Protein AF-A0A9E1Y5C6-F1 (afdb_monomer_lite)

Foldseek 3Di:
DVLVVLLVVLCVLCVQLVVVLQVQLVVPPPDPVVSVVSSVVSSVVSVVVSVVVVLVVVCVVVVDPVVSVVVSVSNVVSNVSNVVVVVVVVVVVVVVVVVVCCVPVVVVVVVVVVVVVVVVVVVVVVVVVVVVVVVD

Sequence (136 aa):
ILGFPIYLYGIINNIIPYKLPRLIAKQFARSKSEIAPTKLITGIGVFVIYYILEILVFYLMANNLLLTTAYILSLIPSGNFVLSYIFRIRKYRQHLRFLTVFYQKRYLMYQIIEERQALIQFINKAKDEYIKIENI

Radius of gyration: 25.74 Å; chains: 1; bounding box: 60×37×63 Å

pLDDT: mean 90.93, std 7.14, range [52.53, 97.06]

Secondary structure (DSSP, 8-state):
-TTHHHHHHHHHHHHHHHHHHHHHHHHH--STTTHHHHHHHHHHHHHHHHHHHHHHHHHHHH--HHHHHHHHHHHHHHHHHHHHHHHHHHHHHHHHHHHHHHHH-HHHHHHHHHHHHHHHHHHHHHHHHHHHHHT-

Structure (mmCIF, N/CA/C/O backbone):
data_AF-A0A9E1Y5C6-F1
#
_entry.id   AF-A0A9E1Y5C6-F1
#
loop_
_atom_site.group_PDB
_atom_site.id
_atom_site.type_symbol
_atom_site.label_atom_id
_atom_site.label_alt_id
_atom_site.label_comp_id
_atom_site.label_asym_id
_atom_site.label_entity_id
_atom_site.label_seq_id
_atom_site.pdbx_PDB_ins_code
_atom_site.Cartn_x
_atom_site.Cartn_y
_atom_site.Cartn_z
_atom_site.occupancy
_atom_site.B_iso_or_equiv
_atom_site.auth_seq_id
_atom_site.auth_comp_id
_atom_site.auth_asym_id
_atom_site.auth_atom_id
_atom_site.pdbx_PDB_model_num
ATOM 1 N N . ILE A 1 1 ? -14.113 -10.103 -6.633 1.00 62.16 1 ILE A N 1
ATOM 2 C CA . ILE A 1 1 ? -15.196 -9.485 -5.827 1.00 62.16 1 ILE A CA 1
ATOM 3 C C . ILE A 1 1 ? -15.047 -9.856 -4.348 1.00 62.16 1 ILE A C 1
ATOM 5 O O . ILE A 1 1 ? -14.995 -8.947 -3.536 1.00 62.16 1 ILE A O 1
ATOM 9 N N . LEU A 1 2 ? -14.827 -11.132 -3.997 1.00 73.44 2 LEU A N 1
ATOM 10 C CA . LEU A 1 2 ? -14.686 -11.583 -2.596 1.00 73.44 2 LEU A CA 1
ATOM 11 C C . LEU A 1 2 ? -13.583 -10.889 -1.768 1.00 73.44 2 LEU A C 1
ATOM 13 O O . LEU A 1 2 ? -13.759 -10.674 -0.579 1.00 73.44 2 LEU A O 1
ATOM 17 N N . GLY A 1 3 ? -12.466 -10.484 -2.381 1.00 85.12 3 GLY A N 1
ATOM 18 C CA . GLY A 1 3 ? -11.401 -9.767 -1.665 1.00 85.12 3 GLY A CA 1
ATOM 19 C C . GLY A 1 3 ? -11.669 -8.277 -1.415 1.00 85.12 3 GLY A C 1
ATOM 20 O O . GLY A 1 3 ? -10.904 -7.634 -0.706 1.00 85.12 3 GLY A O 1
ATOM 21 N N . PHE A 1 4 ? -12.716 -7.695 -2.006 1.00 89.94 4 PHE A N 1
ATOM 22 C CA . PHE A 1 4 ? -12.945 -6.249 -1.949 1.00 89.94 4 PHE A CA 1
ATOM 23 C C . PHE A 1 4 ? -13.343 -5.731 -0.552 1.00 89.94 4 PHE A C 1
ATOM 25 O O . PHE A 1 4 ? -12.781 -4.718 -0.141 1.00 89.94 4 PHE A O 1
ATOM 32 N N . PRO A 1 5 ? -14.213 -6.409 0.224 1.00 92.19 5 PRO A N 1
ATOM 33 C CA . PRO A 1 5 ? -14.527 -5.975 1.588 1.00 92.19 5 PRO A CA 1
ATOM 34 C C . PRO A 1 5 ? -13.302 -5.981 2.511 1.00 92.19 5 PRO A C 1
ATOM 36 O O . PRO A 1 5 ? -13.059 -5.011 3.222 1.00 92.19 5 PRO A O 1
ATOM 39 N N . ILE A 1 6 ? -12.471 -7.028 2.430 1.00 91.19 6 ILE A N 1
ATOM 40 C CA . ILE A 1 6 ? -11.217 -7.137 3.198 1.00 91.19 6 ILE A CA 1
ATOM 41 C C . ILE A 1 6 ? -10.247 -6.020 2.793 1.00 91.19 6 ILE A C 1
ATOM 43 O O . ILE A 1 6 ? -9.586 -5.419 3.636 1.00 91.19 6 ILE A O 1
ATOM 47 N N . TYR A 1 7 ? -10.192 -5.702 1.498 1.00 92.62 7 TYR A N 1
ATOM 48 C CA . TYR A 1 7 ? -9.413 -4.581 0.986 1.00 92.62 7 TYR A CA 1
ATOM 49 C C . TYR A 1 7 ? -9.897 -3.229 1.529 1.00 92.62 7 TYR A C 1
ATOM 51 O O . TYR A 1 7 ? -9.064 -2.416 1.924 1.00 92.62 7 TYR A O 1
ATOM 59 N N . LEU A 1 8 ? -11.211 -2.982 1.566 1.00 93.94 8 LEU A N 1
ATOM 60 C CA . LEU A 1 8 ? -11.772 -1.748 2.121 1.00 93.94 8 LEU A CA 1
ATOM 61 C C . LEU A 1 8 ? -11.467 -1.618 3.610 1.00 93.94 8 LEU A C 1
ATOM 63 O O . LEU A 1 8 ? -10.964 -0.578 4.027 1.00 93.94 8 LEU A O 1
ATOM 67 N N . TYR A 1 9 ? -11.700 -2.684 4.380 1.00 94.62 9 TYR A N 1
ATOM 68 C CA . TYR A 1 9 ? -11.344 -2.736 5.795 1.00 94.62 9 TYR A CA 1
ATOM 69 C C . TYR A 1 9 ? -9.860 -2.418 6.000 1.00 94.62 9 TYR A C 1
ATOM 71 O O . TYR A 1 9 ? -9.517 -1.499 6.741 1.00 94.62 9 TYR A O 1
ATOM 79 N N . GLY A 1 10 ? -8.968 -3.104 5.282 1.00 94.62 10 GLY A N 1
ATOM 80 C CA . GLY A 1 10 ? -7.536 -2.845 5.379 1.00 94.62 10 GLY A CA 1
ATOM 81 C C . GLY A 1 10 ? -7.174 -1.411 4.989 1.00 94.62 10 GLY A C 1
ATOM 82 O O . GLY A 1 10 ? -6.346 -0.798 5.652 1.00 94.62 10 GLY A O 1
ATOM 83 N N . ILE A 1 11 ? -7.803 -0.834 3.958 1.00 94.44 11 ILE A N 1
ATOM 84 C CA . ILE A 1 11 ? -7.551 0.560 3.574 1.00 94.44 11 ILE A CA 1
ATOM 85 C C . ILE A 1 11 ? -7.950 1.519 4.681 1.00 94.44 11 ILE A C 1
ATOM 87 O O . ILE A 1 11 ? -7.159 2.402 4.995 1.00 94.44 11 ILE A O 1
ATOM 91 N N . ILE A 1 12 ? -9.137 1.360 5.260 1.00 94.69 12 ILE A N 1
ATOM 92 C CA . ILE A 1 12 ? -9.635 2.264 6.300 1.00 94.69 12 ILE A CA 1
ATOM 93 C C . ILE A 1 12 ? -8.639 2.319 7.462 1.00 94.69 12 ILE A C 1
ATOM 95 O O . ILE A 1 12 ? -8.240 3.411 7.855 1.00 94.69 12 ILE A O 1
ATOM 99 N N . ASN A 1 13 ? -8.146 1.158 7.900 1.00 94.69 13 ASN A N 1
ATOM 100 C CA . ASN A 1 13 ? -7.221 1.068 9.030 1.00 94.69 13 ASN A CA 1
ATOM 101 C C . ASN A 1 13 ? -5.754 1.389 8.668 1.00 94.69 13 ASN A C 1
ATOM 103 O O . ASN A 1 13 ? -4.930 1.603 9.540 1.00 94.69 13 ASN A O 1
ATOM 107 N N . ASN A 1 14 ? -5.359 1.413 7.389 1.00 95.25 14 ASN A N 1
ATOM 108 C CA . ASN A 1 14 ? -3.934 1.536 7.022 1.00 95.25 14 ASN A CA 1
ATOM 109 C C . ASN A 1 14 ? -3.609 2.716 6.093 1.00 95.25 14 ASN A C 1
ATOM 111 O O . ASN A 1 14 ? -2.444 2.957 5.762 1.00 95.25 14 ASN A O 1
ATOM 115 N N . ILE A 1 15 ? -4.601 3.480 5.632 1.00 93.69 15 ILE A N 1
ATOM 116 C CA . ILE A 1 15 ? -4.377 4.536 4.634 1.00 93.69 15 ILE A CA 1
ATOM 117 C C . ILE A 1 15 ? -3.478 5.660 5.152 1.00 93.69 15 ILE A C 1
ATOM 119 O O . ILE A 1 15 ? -2.646 6.174 4.396 1.00 93.69 15 ILE A O 1
ATOM 123 N N . ILE A 1 16 ? -3.633 6.029 6.422 1.00 93.12 16 ILE A N 1
ATOM 124 C CA . ILE A 1 16 ? -2.856 7.084 7.072 1.00 93.12 16 ILE A CA 1
ATOM 125 C C . ILE A 1 16 ? -1.387 6.662 7.186 1.00 93.12 16 ILE A C 1
ATOM 127 O O . ILE A 1 16 ? -0.545 7.346 6.586 1.00 93.12 16 ILE A O 1
ATOM 131 N N . PRO A 1 17 ? -1.048 5.523 7.825 1.00 93.81 17 PRO A N 1
ATOM 132 C CA . PRO A 1 17 ? 0.344 5.117 7.964 1.00 93.81 17 PRO A CA 1
ATOM 133 C C . PRO A 1 17 ? 1.011 4.748 6.630 1.00 93.81 17 PRO A C 1
ATOM 135 O O . PRO A 1 17 ? 2.225 4.876 6.503 1.00 93.81 17 PRO A O 1
ATOM 138 N N . TYR A 1 18 ? 0.258 4.418 5.572 1.00 92.25 18 TYR A N 1
ATOM 139 C CA . TYR A 1 18 ? 0.831 4.281 4.226 1.00 92.25 18 TYR A CA 1
ATOM 140 C C . TYR A 1 18 ? 1.153 5.608 3.529 1.00 92.25 18 TYR A C 1
ATOM 142 O O . TYR A 1 18 ? 2.112 5.682 2.752 1.00 92.25 18 TYR A O 1
ATOM 150 N N . LYS A 1 19 ? 0.349 6.657 3.732 1.00 92.62 19 LYS A N 1
ATOM 151 C CA . LYS A 1 19 ? 0.527 7.933 3.017 1.00 92.62 19 LYS A CA 1
ATOM 152 C C . LYS A 1 19 ? 1.510 8.863 3.715 1.00 92.62 19 LYS A C 1
ATOM 154 O O . LYS A 1 19 ? 2.304 9.510 3.029 1.00 92.62 19 LYS A O 1
ATOM 159 N N . LEU A 1 20 ? 1.476 8.925 5.043 1.00 93.12 20 LEU A N 1
ATOM 160 C CA . LEU A 1 20 ? 2.218 9.922 5.814 1.00 93.12 20 LEU A CA 1
ATOM 161 C C . LEU A 1 20 ? 3.748 9.815 5.647 1.00 93.12 20 LEU A C 1
ATOM 163 O O . LEU A 1 20 ? 4.359 10.826 5.301 1.00 93.12 20 LEU A O 1
ATOM 167 N N . PRO A 1 21 ? 4.383 8.624 5.724 1.00 92.31 21 PRO A N 1
ATOM 168 C CA . PRO A 1 21 ? 5.835 8.487 5.546 1.00 92.31 21 PRO A CA 1
ATOM 169 C C . PRO A 1 21 ? 6.314 8.960 4.173 1.00 92.31 21 PRO A C 1
ATOM 171 O O . PRO A 1 21 ? 7.411 9.491 4.015 1.00 92.31 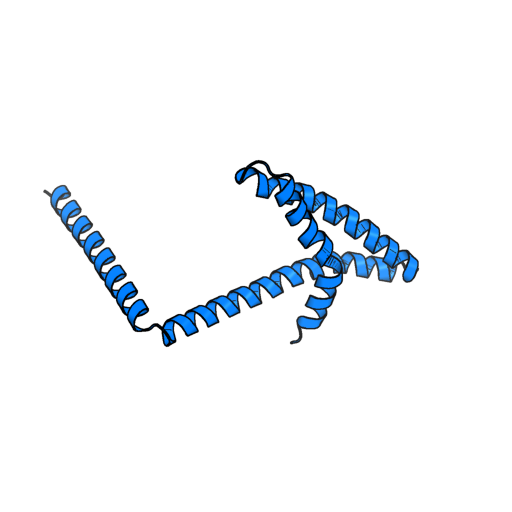21 PRO A O 1
ATOM 174 N N . ARG A 1 22 ? 5.469 8.809 3.143 1.00 91.06 22 ARG A N 1
ATOM 175 C CA . ARG A 1 22 ? 5.773 9.285 1.791 1.00 91.06 22 ARG A CA 1
ATOM 176 C C . ARG A 1 22 ? 5.765 10.810 1.704 1.00 91.06 22 ARG A C 1
ATOM 178 O O . ARG A 1 22 ? 6.556 11.352 0.934 1.00 91.06 22 ARG A O 1
ATOM 185 N N . LEU A 1 23 ? 4.862 11.474 2.422 1.00 92.50 23 LEU A N 1
ATOM 186 C CA . LEU A 1 23 ? 4.803 12.935 2.484 1.00 92.50 23 LEU A CA 1
ATOM 187 C C . LEU A 1 23 ? 6.007 13.480 3.251 1.00 92.50 23 LEU A C 1
ATOM 189 O O . LEU A 1 23 ? 6.707 14.342 2.727 1.00 92.50 23 LEU A O 1
ATOM 193 N N . ILE A 1 24 ? 6.312 12.884 4.406 1.00 90.25 24 ILE A N 1
ATOM 194 C CA . ILE A 1 24 ? 7.472 13.251 5.224 1.00 90.25 24 ILE A CA 1
ATOM 195 C C . ILE A 1 24 ? 8.759 13.059 4.411 1.00 90.25 24 ILE A C 1
ATOM 197 O O . ILE A 1 24 ? 9.522 13.996 4.215 1.00 90.25 24 ILE A O 1
ATOM 201 N N . ALA A 1 25 ? 8.981 11.891 3.809 1.00 90.69 25 ALA A N 1
ATOM 202 C CA . ALA A 1 25 ? 10.199 11.666 3.033 1.00 90.69 25 ALA A CA 1
ATOM 203 C C . ALA A 1 25 ? 10.356 12.609 1.830 1.00 90.69 25 ALA A C 1
ATOM 205 O O . ALA A 1 25 ? 11.477 12.917 1.451 1.00 90.69 25 ALA A O 1
ATOM 206 N N . LYS A 1 26 ? 9.261 13.089 1.227 1.00 89.00 26 LYS A N 1
ATOM 207 C CA . LYS A 1 26 ? 9.337 14.099 0.159 1.00 89.00 26 LYS A CA 1
ATOM 208 C C . LYS A 1 26 ? 9.788 15.472 0.658 1.00 89.00 26 LYS A C 1
ATOM 210 O O . LYS A 1 26 ? 10.352 16.217 -0.130 1.00 89.00 26 LYS A O 1
ATOM 215 N N . GLN A 1 27 ? 9.482 15.811 1.906 1.00 89.56 27 GLN A N 1
ATOM 216 C CA . GLN A 1 27 ? 9.818 17.102 2.503 1.00 89.56 27 GLN A CA 1
ATOM 217 C C . GLN A 1 27 ? 11.207 17.093 3.149 1.00 89.56 27 GLN A C 1
ATOM 219 O O . GLN A 1 27 ? 11.899 18.102 3.108 1.00 89.56 27 GLN A O 1
ATOM 224 N N . PHE A 1 28 ? 11.611 15.962 3.734 1.00 87.00 28 PHE A N 1
ATOM 225 C CA . PHE A 1 28 ? 12.807 15.881 4.575 1.00 87.00 28 PHE A CA 1
ATOM 226 C C . PHE A 1 28 ? 14.017 15.211 3.913 1.00 87.00 28 PHE A C 1
ATOM 228 O O . PHE A 1 28 ? 15.139 15.476 4.340 1.00 87.00 28 PHE A O 1
ATOM 235 N N . ALA A 1 29 ? 13.835 14.358 2.897 1.00 88.56 29 ALA A N 1
ATOM 236 C CA . ALA A 1 29 ? 14.977 13.746 2.215 1.00 88.56 29 ALA A CA 1
ATOM 237 C C . ALA A 1 29 ? 15.701 14.794 1.361 1.00 88.56 29 ALA A C 1
ATOM 239 O O . ALA A 1 29 ? 15.095 15.404 0.477 1.00 88.56 29 ALA A O 1
ATOM 240 N N . ARG A 1 30 ? 17.001 14.988 1.606 1.00 87.81 30 ARG A N 1
ATOM 241 C CA . ARG A 1 30 ? 17.811 15.996 0.905 1.00 87.81 30 ARG A CA 1
ATOM 242 C C . ARG A 1 30 ? 18.365 15.468 -0.412 1.00 87.81 30 ARG A C 1
ATOM 244 O O . ARG A 1 30 ? 18.608 16.237 -1.337 1.00 87.81 30 ARG A O 1
ATOM 251 N N . SER A 1 31 ? 18.526 14.151 -0.517 1.00 90.69 31 SER A N 1
ATOM 252 C CA . SER A 1 31 ? 19.049 13.468 -1.699 1.00 90.69 31 SER A CA 1
ATOM 253 C C . SER A 1 31 ? 18.167 12.289 -2.123 1.00 90.69 31 SER A C 1
ATOM 255 O O . SER A 1 31 ? 17.372 11.757 -1.346 1.00 90.69 31 SER A O 1
ATOM 257 N N . LYS A 1 32 ? 18.298 11.842 -3.383 1.00 88.50 32 LYS A N 1
ATOM 258 C CA . LYS A 1 32 ? 17.535 10.684 -3.894 1.00 88.50 32 LYS A CA 1
ATOM 259 C C . LYS A 1 32 ? 17.852 9.392 -3.131 1.00 88.50 32 LYS A C 1
ATOM 261 O O . LYS A 1 32 ? 16.955 8.567 -2.962 1.00 88.50 32 LYS A O 1
ATOM 266 N N . SER A 1 33 ? 19.093 9.231 -2.674 1.00 92.00 33 SER A N 1
ATOM 267 C CA . SER A 1 33 ? 19.550 8.088 -1.877 1.00 92.00 33 SER A CA 1
ATOM 268 C C . SER A 1 33 ? 18.943 8.072 -0.471 1.00 92.00 33 SER A C 1
ATOM 270 O O . SER A 1 33 ? 18.681 6.995 0.056 1.00 92.00 33 SER A O 1
ATOM 272 N N . GLU A 1 34 ? 18.630 9.234 0.109 1.00 92.25 34 GLU A N 1
ATOM 273 C CA . GLU A 1 34 ? 18.003 9.338 1.435 1.00 92.25 34 GLU A CA 1
ATOM 274 C C . GLU A 1 34 ? 16.508 8.987 1.445 1.00 92.25 34 GLU A C 1
ATOM 276 O O . GLU A 1 34 ? 15.966 8.607 2.479 1.00 92.25 34 GLU A O 1
ATOM 281 N N . ILE A 1 35 ? 15.815 9.042 0.303 1.00 91.62 35 ILE A N 1
ATOM 282 C CA . ILE A 1 35 ? 14.353 8.850 0.252 1.00 91.62 35 ILE A CA 1
ATOM 283 C C . ILE A 1 35 ? 13.923 7.502 0.851 1.00 91.62 35 ILE A C 1
ATOM 285 O O . ILE A 1 35 ? 12.902 7.431 1.537 1.00 91.62 35 ILE A O 1
ATOM 289 N N . ALA A 1 36 ? 14.646 6.422 0.552 1.00 92.69 36 ALA A N 1
ATOM 290 C CA . ALA A 1 36 ? 14.321 5.087 1.052 1.00 92.69 36 ALA A CA 1
ATOM 291 C C . ALA A 1 36 ? 14.513 4.959 2.578 1.00 92.69 36 ALA A C 1
ATOM 293 O O . ALA A 1 36 ? 13.534 4.613 3.246 1.00 92.69 36 ALA A O 1
ATOM 294 N N . PRO A 1 37 ? 15.690 5.278 3.156 1.00 94.50 37 PRO A N 1
ATOM 295 C CA . PRO A 1 37 ? 15.877 5.221 4.604 1.00 94.50 37 PRO A CA 1
ATOM 296 C C . PRO A 1 37 ? 14.963 6.197 5.356 1.00 94.50 37 PRO A C 1
ATOM 298 O O . PRO A 1 37 ? 14.369 5.807 6.361 1.00 94.50 37 PRO A O 1
ATOM 301 N N . THR A 1 38 ? 14.732 7.415 4.847 1.00 93.12 38 THR A N 1
ATOM 302 C CA . THR A 1 38 ? 13.787 8.354 5.474 1.00 93.12 38 THR A CA 1
ATOM 303 C C . THR A 1 38 ? 12.372 7.779 5.515 1.00 93.12 38 THR A C 1
ATOM 305 O O . THR A 1 38 ? 11.714 7.859 6.551 1.00 93.12 38 THR A O 1
ATOM 308 N N . LYS A 1 39 ? 11.889 7.144 4.435 1.00 93.31 39 LYS A N 1
ATOM 309 C CA . LYS A 1 39 ? 10.577 6.464 4.440 1.00 93.31 39 LYS A CA 1
ATOM 310 C C . LYS A 1 39 ? 10.508 5.316 5.435 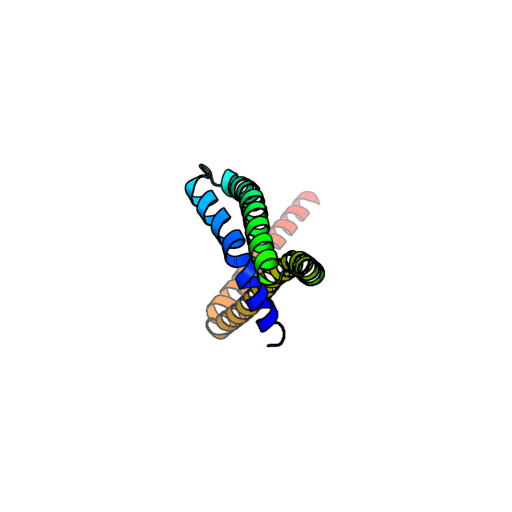1.00 93.31 39 LYS A C 1
ATOM 312 O O . LYS A 1 39 ? 9.445 5.103 6.002 1.00 93.31 39 LYS A O 1
ATOM 317 N N . LEU A 1 40 ? 11.593 4.567 5.611 1.00 94.75 40 LEU A N 1
ATOM 318 C CA . LEU A 1 40 ? 11.625 3.432 6.529 1.00 94.75 40 LEU A CA 1
ATOM 319 C C . LEU A 1 40 ? 11.500 3.912 7.977 1.00 94.75 40 LEU A C 1
ATOM 321 O O . LEU A 1 40 ? 10.593 3.477 8.679 1.00 94.75 40 LEU A O 1
ATOM 325 N N . ILE A 1 41 ? 12.346 4.858 8.391 1.00 95.19 41 ILE A N 1
ATOM 326 C CA . ILE A 1 41 ? 12.357 5.387 9.764 1.00 95.19 41 ILE A CA 1
ATOM 327 C C . ILE A 1 41 ? 11.026 6.072 10.086 1.00 95.19 41 ILE A C 1
ATOM 329 O O . ILE A 1 41 ? 10.391 5.776 11.097 1.00 95.19 41 ILE A O 1
ATOM 333 N N . THR A 1 42 ? 10.566 6.952 9.192 1.00 95.00 42 THR A N 1
ATOM 334 C CA . THR A 1 42 ? 9.279 7.643 9.367 1.00 95.00 42 THR A CA 1
ATOM 335 C C . THR A 1 42 ? 8.108 6.669 9.296 1.00 95.00 42 THR A C 1
ATOM 337 O O . THR A 1 42 ? 7.144 6.824 10.035 1.00 95.00 42 THR A O 1
ATOM 340 N N . GLY A 1 43 ? 8.210 5.629 8.468 1.00 94.50 43 GLY A N 1
ATOM 341 C CA . GLY A 1 43 ? 7.267 4.521 8.405 1.00 94.50 43 GLY A CA 1
ATOM 342 C C . GLY A 1 43 ? 7.092 3.852 9.756 1.00 94.50 43 GLY A C 1
ATOM 343 O O . GLY A 1 43 ? 5.980 3.831 10.268 1.00 94.50 43 GLY A O 1
ATOM 344 N N . ILE A 1 44 ? 8.180 3.375 10.360 1.00 95.25 44 ILE A N 1
ATOM 345 C CA . ILE A 1 44 ? 8.140 2.705 11.667 1.00 95.25 44 ILE A CA 1
ATOM 346 C C . ILE A 1 44 ? 7.452 3.595 12.707 1.00 95.25 4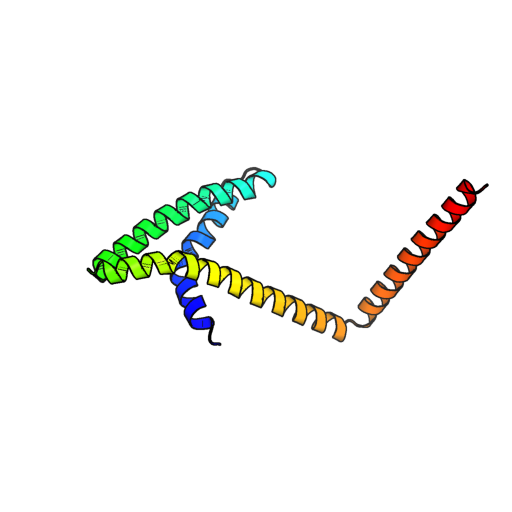4 ILE A C 1
ATOM 348 O O . ILE A 1 44 ? 6.492 3.159 13.338 1.00 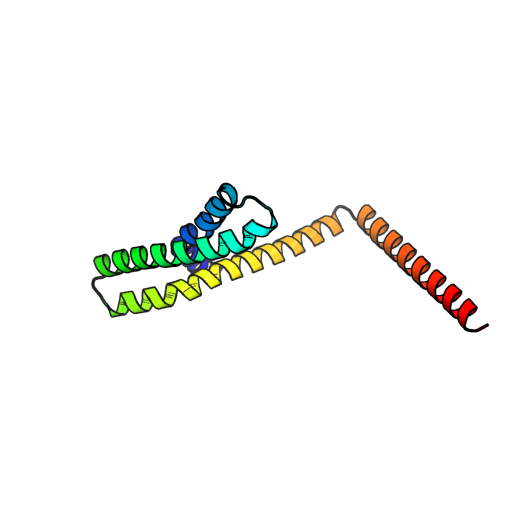95.25 44 ILE A O 1
ATOM 352 N N . GLY A 1 45 ? 7.888 4.852 12.838 1.00 95.69 45 GLY A N 1
ATOM 353 C CA . GLY A 1 45 ? 7.317 5.776 13.821 1.00 95.69 45 GLY A CA 1
ATOM 354 C C . GLY A 1 45 ? 5.824 6.026 13.605 1.00 95.69 45 GLY A C 1
ATOM 355 O O . GLY A 1 45 ? 5.034 5.904 14.540 1.00 95.69 45 GLY A O 1
ATOM 356 N N . VAL A 1 46 ? 5.416 6.316 12.366 1.00 96.06 46 VAL A N 1
ATOM 357 C CA . VAL A 1 46 ? 4.007 6.575 12.043 1.00 96.06 46 VAL A CA 1
ATOM 358 C C . VAL A 1 46 ? 3.147 5.335 12.283 1.00 96.06 46 VAL A C 1
ATOM 360 O O . VAL A 1 46 ? 2.080 5.470 12.868 1.00 96.06 46 VAL A O 1
ATOM 363 N N . PHE A 1 47 ? 3.586 4.143 11.867 1.00 95.00 47 PHE A N 1
ATOM 364 C CA . PHE A 1 47 ? 2.822 2.907 12.069 1.00 95.00 47 PHE A CA 1
ATOM 365 C C . PHE A 1 47 ? 2.611 2.597 13.552 1.00 95.00 47 PHE A C 1
ATOM 367 O O . PHE A 1 47 ? 1.490 2.292 13.951 1.00 95.00 47 PHE A O 1
ATOM 374 N N . VAL A 1 48 ? 3.662 2.711 14.369 1.00 95.69 48 VAL A N 1
ATOM 375 C CA . VAL A 1 48 ? 3.584 2.440 15.812 1.00 95.69 48 VAL A CA 1
ATOM 376 C C . VAL A 1 48 ? 2.623 3.408 16.495 1.00 95.69 48 VAL A C 1
ATOM 378 O O . VAL A 1 48 ? 1.694 2.972 17.171 1.00 95.69 48 VAL A O 1
ATOM 381 N N . ILE A 1 49 ? 2.811 4.716 16.289 1.00 96.69 49 ILE A N 1
ATOM 382 C CA . ILE A 1 49 ? 1.969 5.744 16.917 1.00 96.69 49 ILE A CA 1
ATOM 383 C C . ILE A 1 49 ? 0.515 5.582 16.472 1.00 96.69 49 ILE A C 1
ATOM 385 O O . ILE A 1 49 ? -0.397 5.627 17.296 1.00 96.69 49 ILE A O 1
ATOM 389 N N . TYR A 1 50 ? 0.299 5.367 15.175 1.00 96.56 50 TYR A N 1
ATOM 390 C CA . TYR A 1 50 ? -1.036 5.250 14.611 1.00 96.56 50 TYR A CA 1
ATOM 391 C C . TYR A 1 50 ? -1.788 4.034 15.164 1.00 96.56 50 TYR A C 1
ATOM 393 O O . TYR A 1 50 ? -2.912 4.190 15.629 1.00 96.56 50 TYR A O 1
ATOM 401 N N . TYR A 1 51 ? -1.164 2.852 15.209 1.00 95.81 51 TYR A N 1
ATOM 402 C CA . TYR A 1 51 ? -1.820 1.662 15.755 1.00 95.81 51 TYR A CA 1
ATOM 403 C C . TYR A 1 51 ? -2.094 1.765 17.249 1.00 95.81 51 TYR A C 1
ATOM 405 O O . TYR A 1 51 ? -3.153 1.327 17.681 1.00 95.81 51 TYR A O 1
ATOM 413 N N . ILE A 1 52 ? -1.200 2.364 18.044 1.00 96.94 52 ILE A N 1
ATOM 414 C CA . ILE A 1 52 ? -1.475 2.585 19.471 1.00 96.94 52 ILE A CA 1
ATOM 415 C C . ILE A 1 52 ? -2.758 3.406 19.636 1.00 96.94 52 ILE A C 1
ATOM 417 O O . ILE A 1 52 ? -3.641 3.013 20.395 1.00 96.94 52 ILE A O 1
ATOM 421 N N . LEU A 1 53 ? -2.891 4.511 18.895 1.00 96.88 53 LEU A N 1
ATOM 422 C CA . LEU A 1 53 ? -4.089 5.350 18.937 1.00 96.88 53 LEU A CA 1
ATOM 423 C C . LEU A 1 53 ? -5.338 4.585 18.486 1.00 96.88 53 LEU A C 1
ATOM 425 O O . LEU A 1 53 ? -6.370 4.648 19.148 1.00 96.88 53 LEU A O 1
ATOM 429 N N . GLU A 1 54 ? -5.241 3.843 17.388 1.00 96.12 54 GLU A N 1
ATOM 430 C CA . GLU A 1 54 ? -6.360 3.098 16.812 1.00 96.12 54 GLU A CA 1
ATOM 431 C C . GLU A 1 54 ? -6.860 1.989 17.753 1.00 96.12 54 GLU A C 1
ATOM 433 O O . GLU A 1 54 ? -8.060 1.859 17.995 1.00 96.12 54 GLU A O 1
ATOM 438 N N . ILE A 1 55 ? -5.936 1.247 18.369 1.00 96.56 55 ILE A N 1
ATOM 439 C CA . ILE A 1 55 ? -6.230 0.204 19.359 1.00 96.56 55 ILE A CA 1
ATOM 440 C C . ILE A 1 55 ? -6.861 0.806 20.617 1.00 96.56 55 ILE A C 1
ATOM 442 O O . ILE A 1 55 ? -7.822 0.240 21.137 1.00 96.56 55 ILE A O 1
ATOM 446 N N . LEU A 1 56 ? -6.347 1.941 21.106 1.00 97.06 56 LEU A N 1
ATOM 447 C CA . LEU A 1 56 ? -6.908 2.630 22.271 1.00 97.06 56 LEU A CA 1
ATOM 448 C C . LEU A 1 56 ? -8.347 3.073 22.006 1.00 97.06 56 LEU A C 1
ATOM 450 O O . LEU A 1 56 ? -9.229 2.782 22.810 1.00 97.06 56 LEU A O 1
ATOM 454 N N . VAL A 1 57 ? -8.599 3.717 20.864 1.00 96.75 57 VAL A N 1
ATOM 455 C CA . VAL A 1 57 ? -9.951 4.129 20.462 1.00 96.75 57 VAL A CA 1
ATOM 456 C C . VAL A 1 57 ? -10.871 2.913 20.363 1.00 96.75 57 VAL A C 1
ATOM 458 O O . VAL A 1 57 ? -11.963 2.925 20.929 1.00 96.75 57 VAL A O 1
ATOM 461 N N . PHE A 1 58 ? -10.421 1.834 19.719 1.00 96.81 58 PHE A N 1
ATOM 462 C CA . PHE A 1 58 ? -11.212 0.614 19.591 1.00 96.81 58 PHE A CA 1
ATOM 463 C C . PHE A 1 58 ? -11.533 -0.019 20.951 1.00 96.81 58 PHE A C 1
ATOM 465 O O . PHE A 1 58 ? -12.678 -0.389 21.201 1.00 96.81 58 PHE A O 1
ATOM 472 N N . TYR A 1 59 ? -10.553 -0.111 21.854 1.00 96.62 59 TYR A N 1
ATOM 473 C CA . TYR A 1 59 ? -10.758 -0.652 23.197 1.00 96.62 59 TYR A CA 1
ATOM 474 C C . TYR A 1 59 ? -11.743 0.187 24.012 1.00 96.62 59 TYR A C 1
ATOM 476 O O . TYR A 1 59 ? -12.624 -0.381 24.648 1.00 96.62 59 TYR A O 1
ATOM 484 N N . LEU A 1 60 ? -11.651 1.519 23.951 1.00 96.62 60 LEU A N 1
ATOM 485 C CA . LEU A 1 60 ? -12.586 2.412 24.642 1.00 96.62 60 LEU A CA 1
ATOM 486 C C . LEU A 1 60 ? -14.025 2.267 24.127 1.00 96.62 60 LEU A C 1
ATOM 488 O O . LEU A 1 60 ? -14.965 2.399 24.905 1.00 96.62 60 LEU A O 1
ATOM 492 N N . MET A 1 61 ? -14.207 1.976 22.836 1.00 95.62 61 MET A N 1
ATOM 493 C CA . MET A 1 61 ? -15.532 1.782 22.238 1.00 95.62 61 MET A CA 1
ATOM 494 C C . MET A 1 61 ? -16.099 0.380 22.485 1.00 95.62 61 MET A C 1
ATOM 496 O O . MET A 1 61 ? -17.276 0.239 22.801 1.00 95.62 61 MET A O 1
ATOM 500 N N . ALA A 1 62 ? -15.282 -0.662 22.320 1.00 94.25 62 ALA A N 1
ATOM 501 C CA . ALA A 1 62 ? -15.718 -2.051 22.454 1.00 94.25 62 ALA A CA 1
ATOM 502 C C . ALA A 1 62 ? -15.785 -2.512 23.918 1.00 94.25 62 ALA A C 1
ATOM 504 O O . ALA A 1 62 ? -16.543 -3.428 24.232 1.00 94.25 62 ALA A O 1
ATOM 505 N N . ASN A 1 63 ? -14.958 -1.916 24.786 1.00 93.44 63 ASN A N 1
ATOM 506 C CA . ASN A 1 63 ? -14.751 -2.269 26.192 1.00 93.44 63 ASN A CA 1
ATOM 507 C C . ASN A 1 63 ? -14.602 -3.787 26.429 1.00 93.44 63 ASN A C 1
ATOM 509 O O . ASN A 1 63 ? -15.062 -4.337 27.428 1.00 93.44 63 ASN A O 1
ATOM 513 N N . ASN A 1 64 ? -14.004 -4.488 25.462 1.00 95.62 64 ASN A N 1
ATOM 514 C CA . ASN A 1 64 ? -13.905 -5.940 25.448 1.00 95.62 64 ASN A CA 1
ATOM 515 C C . ASN A 1 64 ? -12.511 -6.356 24.989 1.00 95.62 64 ASN A C 1
ATOM 517 O O . ASN A 1 64 ? -12.132 -6.161 23.833 1.00 95.62 64 ASN A O 1
ATOM 521 N N . LEU A 1 65 ? -11.772 -6.984 25.902 1.00 94.56 65 LEU A N 1
ATOM 522 C CA . LEU A 1 65 ? -10.393 -7.386 25.663 1.00 94.56 65 LEU A CA 1
ATOM 523 C C . LEU A 1 65 ? -10.267 -8.393 24.511 1.00 94.56 65 LEU A C 1
ATOM 525 O O . LEU A 1 65 ? -9.373 -8.252 23.685 1.00 94.56 65 LEU A O 1
ATOM 529 N N . LEU A 1 66 ? -11.184 -9.361 24.409 1.00 96.44 66 LEU A N 1
ATOM 530 C CA . LEU A 1 66 ? -11.153 -10.395 23.371 1.00 96.44 66 LEU A CA 1
ATOM 531 C C . LEU A 1 66 ? -11.323 -9.788 21.972 1.00 96.44 66 LEU A C 1
ATOM 533 O O . LEU A 1 66 ? -10.569 -10.117 21.054 1.00 96.44 66 LEU A O 1
ATOM 537 N N . LEU A 1 67 ? -12.280 -8.867 21.819 1.00 95.44 67 LEU A N 1
ATOM 538 C CA . LEU A 1 67 ? -12.495 -8.160 20.555 1.00 95.44 67 LEU A CA 1
ATOM 539 C C . LEU A 1 67 ? -11.296 -7.281 20.199 1.00 95.44 67 LEU A C 1
ATOM 541 O O . LEU A 1 67 ? -10.870 -7.273 19.046 1.00 95.44 67 LEU A O 1
ATOM 545 N N . THR A 1 68 ? -10.708 -6.588 21.174 1.00 96.25 68 THR A N 1
ATOM 546 C CA . THR A 1 68 ? -9.514 -5.766 20.948 1.00 96.25 68 THR A CA 1
ATOM 547 C C . THR A 1 68 ? -8.309 -6.613 20.556 1.00 96.25 68 THR A C 1
ATOM 549 O O . THR A 1 68 ? -7.590 -6.248 19.630 1.00 96.25 68 THR A O 1
ATOM 552 N N . THR A 1 69 ? -8.092 -7.773 21.178 1.00 96.25 69 THR A N 1
ATOM 553 C CA . THR A 1 69 ? -7.012 -8.687 20.777 1.00 96.25 69 THR A CA 1
ATOM 554 C C . THR A 1 69 ? -7.218 -9.197 19.352 1.00 96.25 69 THR A C 1
ATOM 556 O O . THR A 1 69 ? -6.280 -9.174 18.555 1.00 96.25 69 THR A O 1
ATOM 559 N N . ALA A 1 70 ? -8.442 -9.594 18.992 1.00 96.75 70 ALA A N 1
ATOM 560 C CA . ALA A 1 70 ? -8.763 -9.994 17.623 1.00 96.75 70 ALA A CA 1
ATOM 561 C C . ALA A 1 70 ? -8.529 -8.846 16.623 1.00 96.75 70 ALA A C 1
ATOM 563 O O . ALA A 1 70 ? -7.975 -9.064 15.544 1.00 96.75 70 ALA A O 1
ATOM 564 N N . TYR A 1 71 ? -8.885 -7.617 17.003 1.00 95.81 71 TYR A N 1
ATOM 565 C CA . TYR A 1 71 ? -8.652 -6.421 16.201 1.00 95.81 71 TYR A CA 1
ATOM 566 C C . TYR A 1 71 ? -7.155 -6.168 15.971 1.00 95.81 71 TYR A C 1
ATOM 568 O O . TYR A 1 71 ? -6.739 -6.059 14.817 1.00 95.81 71 TYR A O 1
ATOM 576 N N . ILE A 1 72 ? -6.330 -6.199 17.024 1.00 96.12 72 ILE A N 1
ATOM 577 C CA . ILE A 1 72 ? -4.864 -6.059 16.934 1.00 96.12 72 ILE A CA 1
ATOM 578 C C . ILE A 1 72 ? -4.277 -7.082 15.956 1.00 96.12 72 ILE A C 1
ATOM 580 O O . ILE A 1 72 ? -3.519 -6.726 15.052 1.00 96.12 72 ILE A O 1
ATOM 584 N N . LEU A 1 73 ? -4.665 -8.353 16.100 1.00 96.44 73 LEU A N 1
ATOM 585 C CA . LEU A 1 73 ? -4.194 -9.432 15.231 1.00 96.44 73 LEU A CA 1
ATOM 586 C C . LEU A 1 73 ? -4.649 -9.258 13.776 1.00 96.44 73 LEU A C 1
ATOM 588 O O . LEU A 1 73 ? -3.988 -9.762 12.870 1.00 96.44 73 LEU A O 1
ATOM 592 N N . SER A 1 74 ? -5.738 -8.526 13.530 1.00 95.88 74 SER A N 1
ATOM 593 C CA . SER A 1 74 ? -6.252 -8.248 12.185 1.00 95.88 74 SER A CA 1
ATOM 594 C C . SER A 1 74 ? -5.539 -7.093 11.461 1.00 95.88 74 SER A C 1
ATOM 596 O O . SER A 1 74 ? -5.546 -7.053 10.225 1.00 95.88 74 SER A O 1
ATOM 598 N N . LEU A 1 75 ? -4.900 -6.162 12.181 1.00 94.12 75 LEU A N 1
ATOM 599 C CA . LEU A 1 75 ? -4.301 -4.952 11.595 1.00 94.12 75 LEU A CA 1
ATOM 600 C C . LEU A 1 75 ? -3.157 -5.279 10.624 1.00 94.12 75 LEU A C 1
ATOM 602 O O . LEU A 1 75 ? -3.177 -4.865 9.465 1.00 94.12 75 LEU A O 1
ATOM 606 N N . ILE A 1 76 ? -2.196 -6.097 11.056 1.00 93.38 76 ILE A N 1
ATOM 607 C CA . ILE A 1 76 ? -1.043 -6.509 10.237 1.00 93.38 76 ILE A CA 1
ATOM 608 C C . ILE A 1 76 ? -1.468 -7.271 8.963 1.00 93.38 76 ILE A C 1
ATOM 610 O O . ILE A 1 76 ? -1.062 -6.871 7.863 1.00 93.38 76 ILE A O 1
ATOM 614 N N . PRO A 1 77 ? -2.278 -8.350 9.040 1.00 95.00 77 PRO A N 1
ATOM 615 C CA . PRO A 1 77 ? -2.677 -9.086 7.845 1.00 95.00 77 PRO A CA 1
ATOM 616 C C . PRO A 1 77 ? -3.561 -8.251 6.913 1.00 95.00 77 PRO A C 1
ATOM 618 O O . PRO A 1 77 ? -3.409 -8.357 5.694 1.00 95.00 77 PRO A O 1
ATOM 621 N N . SER A 1 78 ? -4.436 -7.388 7.442 1.00 94.12 78 SER A N 1
ATOM 622 C CA . SER A 1 78 ? -5.280 -6.525 6.605 1.00 94.12 78 SER A CA 1
ATOM 623 C C . SER A 1 78 ? -4.462 -5.493 5.822 1.00 94.12 78 SER A C 1
ATOM 625 O O . SER A 1 78 ? -4.697 -5.317 4.624 1.00 94.12 78 SER A O 1
ATOM 627 N N . GLY A 1 79 ? -3.433 -4.895 6.430 1.00 92.81 79 GLY A N 1
ATOM 628 C CA . GLY A 1 79 ? -2.490 -4.023 5.727 1.00 92.81 79 GLY A CA 1
ATOM 629 C C . GLY A 1 79 ? -1.750 -4.753 4.597 1.00 92.81 79 GLY A C 1
ATOM 630 O O . GLY A 1 79 ? -1.775 -4.334 3.434 1.00 92.81 79 GLY A O 1
ATOM 631 N N . ASN A 1 80 ? -1.165 -5.917 4.892 1.00 93.56 80 ASN A N 1
ATOM 632 C CA . ASN A 1 80 ? -0.472 -6.734 3.886 1.00 93.56 80 ASN A CA 1
ATOM 633 C C . ASN A 1 80 ? -1.396 -7.164 2.736 1.00 93.56 80 ASN A C 1
ATOM 635 O O . ASN A 1 80 ? -0.980 -7.218 1.568 1.00 93.56 80 ASN A O 1
ATOM 639 N N . PHE A 1 81 ? -2.665 -7.428 3.046 1.00 94.12 81 PHE A N 1
ATOM 640 C CA . PHE A 1 81 ? -3.675 -7.741 2.049 1.00 94.12 81 PHE A CA 1
ATOM 641 C C . PHE A 1 81 ? -3.921 -6.563 1.099 1.00 94.12 81 PHE A C 1
ATOM 643 O O . PHE A 1 81 ? -3.955 -6.770 -0.116 1.00 94.12 81 PHE A O 1
ATOM 650 N N . VAL A 1 82 ? -4.010 -5.326 1.604 1.00 93.94 82 VAL A N 1
ATOM 651 C CA . VAL A 1 82 ? -4.158 -4.115 0.772 1.00 93.94 82 VAL A CA 1
ATOM 652 C C . VAL A 1 82 ? -3.030 -3.999 -0.245 1.00 93.94 82 VAL A C 1
ATOM 654 O O . VAL A 1 82 ? -3.287 -3.814 -1.439 1.00 93.94 82 VAL A O 1
ATOM 657 N N . LEU A 1 83 ? -1.780 -4.143 0.203 1.00 91.56 83 LEU A N 1
ATOM 658 C CA . LEU A 1 83 ? -0.610 -4.058 -0.673 1.00 91.56 83 LEU A CA 1
ATOM 659 C C . LEU A 1 83 ? -0.635 -5.154 -1.744 1.00 91.56 83 LEU A C 1
ATOM 661 O O . LEU A 1 83 ? -0.464 -4.870 -2.934 1.00 91.56 83 LEU A O 1
ATOM 665 N N . SER A 1 84 ? -0.934 -6.387 -1.338 1.00 91.50 84 SER A N 1
ATOM 666 C CA . SER A 1 84 ? -1.036 -7.544 -2.231 1.00 91.50 84 SER A CA 1
ATOM 667 C C . SER A 1 84 ? -2.151 -7.387 -3.269 1.00 91.50 84 SER A C 1
ATOM 669 O O . SER A 1 84 ? -1.975 -7.726 -4.444 1.00 91.50 84 SER A O 1
ATOM 671 N N . TYR A 1 85 ? -3.300 -6.854 -2.853 1.00 90.94 85 TYR A N 1
ATOM 672 C CA . TYR A 1 85 ? -4.456 -6.617 -3.710 1.00 90.94 85 TYR A CA 1
ATOM 673 C C . TYR A 1 85 ? -4.153 -5.540 -4.760 1.00 90.94 85 TYR A C 1
ATOM 675 O O . TYR A 1 85 ? -4.367 -5.751 -5.957 1.00 90.94 85 TYR A O 1
ATOM 683 N N . ILE A 1 86 ? -3.554 -4.419 -4.342 1.00 89.88 86 ILE A N 1
ATOM 684 C CA . ILE A 1 86 ? -3.123 -3.345 -5.250 1.00 89.88 86 ILE A CA 1
ATOM 685 C C . ILE A 1 86 ? -2.076 -3.859 -6.240 1.00 89.88 86 ILE A C 1
ATOM 687 O O . ILE A 1 86 ? -2.154 -3.536 -7.429 1.00 89.88 86 ILE A O 1
ATOM 691 N N . PHE A 1 87 ? -1.109 -4.655 -5.779 1.00 90.44 87 PHE A N 1
ATOM 692 C CA . PHE A 1 87 ? -0.073 -5.220 -6.641 1.00 90.44 87 PHE A CA 1
ATOM 693 C C . PHE A 1 87 ? -0.671 -6.130 -7.721 1.00 90.44 87 PHE A C 1
ATOM 695 O O . PHE A 1 87 ? -0.367 -5.957 -8.903 1.00 90.44 87 PHE A O 1
ATOM 702 N N . ARG A 1 88 ? -1.600 -7.022 -7.349 1.00 88.50 88 ARG A N 1
ATOM 703 C CA . ARG A 1 88 ? -2.331 -7.871 -8.304 1.00 88.50 88 ARG A CA 1
ATOM 704 C C . ARG A 1 88 ? -3.086 -7.055 -9.348 1.00 88.50 88 ARG A C 1
ATOM 706 O O . ARG A 1 88 ? -2.946 -7.320 -10.540 1.00 88.50 88 ARG A O 1
ATOM 713 N N . ILE A 1 89 ? -3.821 -6.024 -8.928 1.00 87.06 89 ILE A N 1
ATOM 714 C CA . ILE A 1 89 ? -4.550 -5.146 -9.855 1.00 87.06 89 ILE A CA 1
ATOM 715 C C . ILE A 1 89 ? -3.591 -4.415 -10.800 1.00 87.06 89 ILE A C 1
ATOM 717 O O . ILE A 1 89 ? -3.875 -4.284 -11.990 1.00 87.06 89 ILE A O 1
ATOM 721 N N . ARG A 1 90 ? -2.456 -3.914 -10.299 1.00 89.25 90 ARG A N 1
ATOM 722 C CA . ARG A 1 90 ? -1.452 -3.231 -11.130 1.00 89.25 90 ARG A CA 1
ATOM 723 C C . ARG A 1 90 ? -0.842 -4.172 -12.164 1.00 89.25 90 ARG A C 1
ATOM 725 O O . ARG A 1 90 ? -0.786 -3.794 -13.329 1.00 89.25 90 ARG A O 1
ATOM 732 N N . LYS A 1 91 ? -0.467 -5.391 -11.765 1.00 87.00 91 LYS A N 1
ATOM 733 C CA . LYS A 1 91 ? 0.060 -6.416 -12.676 1.00 87.00 91 LYS A CA 1
ATOM 734 C C . LYS A 1 91 ? -0.958 -6.766 -13.762 1.00 87.00 91 LYS A C 1
ATOM 736 O O . LYS A 1 91 ? -0.626 -6.766 -14.942 1.00 87.00 91 LYS A O 1
ATOM 741 N N . TYR A 1 92 ? -2.215 -6.976 -13.378 1.00 86.50 92 TYR A N 1
ATOM 742 C CA . TYR A 1 92 ? -3.291 -7.248 -14.329 1.00 86.50 92 TYR A CA 1
ATOM 743 C C . TYR A 1 92 ? -3.497 -6.090 -15.318 1.00 86.50 92 TYR A C 1
ATOM 745 O O . TYR A 1 92 ? -3.525 -6.302 -16.528 1.00 86.50 92 TYR A O 1
ATOM 753 N N . ARG A 1 93 ? -3.534 -4.841 -14.830 1.00 86.06 93 ARG A N 1
ATOM 754 C CA . ARG A 1 93 ? -3.618 -3.650 -15.693 1.00 86.06 93 ARG A CA 1
ATOM 755 C C . ARG A 1 93 ? -2.422 -3.502 -16.631 1.00 86.06 93 ARG A C 1
ATOM 757 O O . ARG A 1 93 ? -2.603 -3.052 -17.757 1.00 86.06 93 ARG A O 1
ATOM 764 N N . GLN A 1 94 ? -1.223 -3.871 -16.190 1.00 86.19 94 GLN A N 1
ATOM 765 C CA . GLN A 1 94 ? -0.030 -3.850 -17.032 1.00 86.19 94 GLN A CA 1
ATOM 766 C C . GLN A 1 94 ? -0.139 -4.859 -18.181 1.00 86.19 94 GLN A C 1
ATOM 768 O O . GLN A 1 94 ? 0.137 -4.492 -19.320 1.00 86.19 94 GLN A O 1
ATOM 773 N N . HIS A 1 95 ? -0.613 -6.080 -17.909 1.00 85.44 95 HIS A N 1
ATOM 774 C CA . HIS A 1 95 ? -0.879 -7.072 -18.954 1.00 85.44 95 HIS A CA 1
ATOM 775 C C . HIS A 1 95 ? -1.946 -6.595 -19.942 1.00 85.44 95 HIS A C 1
ATOM 777 O O . HIS A 1 95 ? -1.739 -6.688 -21.148 1.00 85.44 95 HIS A O 1
ATOM 783 N N . LEU A 1 96 ? -3.045 -6.014 -19.455 1.00 84.50 96 LEU A N 1
ATOM 784 C CA . LEU A 1 96 ? -4.075 -5.459 -20.334 1.00 84.50 96 LEU A CA 1
ATOM 785 C C . LEU A 1 96 ? -3.536 -4.319 -21.202 1.00 84.50 96 LEU A C 1
ATOM 787 O O . LEU A 1 96 ? -3.751 -4.329 -22.406 1.00 84.50 96 LEU A O 1
ATOM 791 N N . ARG A 1 97 ? -2.780 -3.375 -20.625 1.00 84.12 97 ARG A N 1
ATOM 792 C CA . ARG A 1 97 ? -2.155 -2.286 -21.392 1.00 84.12 97 ARG A CA 1
ATOM 793 C C . ARG A 1 97 ? -1.199 -2.829 -22.454 1.00 84.12 97 ARG A C 1
ATOM 795 O O . ARG A 1 97 ? -1.184 -2.304 -23.562 1.00 84.12 97 ARG A O 1
ATOM 802 N N . PHE A 1 98 ? -0.421 -3.860 -22.129 1.00 81.25 98 PHE A N 1
ATOM 803 C CA . PHE A 1 98 ? 0.456 -4.522 -23.092 1.00 81.25 98 PHE A CA 1
ATOM 804 C C . PHE A 1 98 ? -0.341 -5.116 -24.257 1.00 81.25 98 PHE A C 1
ATOM 806 O O . PHE A 1 98 ? -0.017 -4.834 -25.407 1.00 81.25 98 PHE A O 1
ATOM 813 N N . LEU A 1 99 ? -1.424 -5.848 -23.973 1.00 81.88 99 LEU A N 1
ATOM 814 C CA . LEU A 1 99 ? -2.319 -6.367 -25.009 1.00 81.88 99 LEU A CA 1
ATOM 815 C C . LEU A 1 99 ? -2.891 -5.227 -25.858 1.00 81.88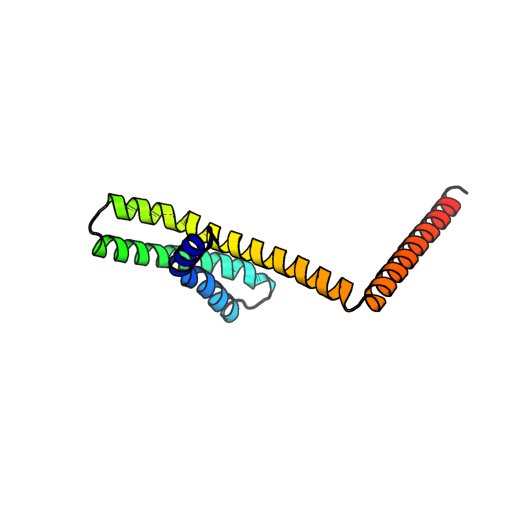 99 LEU A C 1
ATOM 817 O O . LEU A 1 99 ? -2.818 -5.276 -27.079 1.00 81.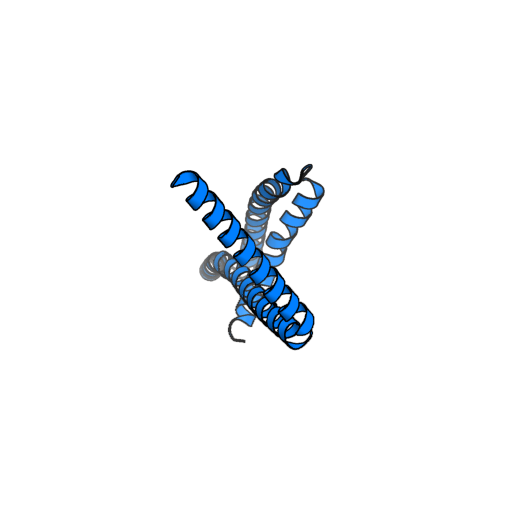88 99 LEU A O 1
ATOM 821 N N . THR A 1 100 ? -3.388 -4.156 -25.241 1.00 83.25 100 THR A N 1
ATOM 822 C CA . THR A 1 100 ? -3.920 -3.000 -25.974 1.00 83.25 100 THR A CA 1
ATOM 823 C C . THR A 1 100 ? -2.883 -2.387 -26.918 1.00 83.25 100 THR A C 1
ATOM 825 O O . THR A 1 100 ? -3.195 -2.161 -28.083 1.00 83.25 100 THR A O 1
ATOM 828 N N . VAL A 1 101 ? -1.644 -2.166 -26.464 1.00 80.19 101 VAL A N 1
ATOM 829 C CA . VAL A 1 101 ? -0.557 -1.647 -27.315 1.00 80.19 101 VAL A CA 1
ATOM 830 C C . VAL A 1 101 ? -0.232 -2.622 -28.446 1.00 80.19 101 VAL A C 1
ATOM 832 O O . VAL A 1 101 ? -0.092 -2.193 -29.588 1.00 80.19 101 VAL A O 1
ATOM 835 N N . PHE A 1 102 ? -0.178 -3.922 -28.156 1.00 74.44 102 PHE A N 1
ATOM 836 C CA . PHE A 1 102 ? 0.067 -4.964 -29.151 1.00 74.44 102 PHE A CA 1
ATOM 837 C C . PHE A 1 102 ? -0.994 -4.963 -30.263 1.00 74.44 102 PHE A C 1
ATOM 839 O O . PHE A 1 102 ? -0.662 -5.062 -31.442 1.00 74.44 102 PHE A O 1
ATOM 846 N N . TYR A 1 103 ? -2.271 -4.797 -29.907 1.00 74.19 103 TYR A N 1
ATOM 847 C CA . TYR A 1 103 ? -3.368 -4.765 -30.875 1.00 74.19 103 TYR A CA 1
ATOM 848 C C . TYR A 1 103 ? -3.476 -3.434 -31.629 1.00 74.19 103 TYR A C 1
ATOM 850 O O . TYR A 1 103 ? -3.732 -3.451 -32.829 1.00 74.19 103 TYR A O 1
ATOM 858 N N . GLN A 1 104 ? -3.269 -2.296 -30.962 1.00 77.62 104 GLN A N 1
ATOM 859 C CA . GLN A 1 104 ? -3.466 -0.967 -31.556 1.00 77.62 104 GLN A CA 1
ATOM 860 C C . GLN A 1 104 ? -2.250 -0.452 -32.335 1.00 77.62 104 GLN A C 1
ATOM 862 O O . GLN A 1 104 ? -2.403 0.361 -33.241 1.00 77.62 104 GLN A O 1
ATOM 867 N N . LYS A 1 105 ? -1.037 -0.894 -31.990 1.00 81.56 105 LYS A N 1
ATOM 868 C CA . LYS A 1 105 ? 0.225 -0.388 -32.550 1.00 81.56 105 LYS A CA 1
ATOM 869 C C . LYS A 1 105 ? 1.057 -1.513 -33.165 1.00 81.56 105 LYS A C 1
ATOM 871 O O . LYS A 1 105 ? 2.263 -1.590 -32.945 1.00 81.56 105 LYS A O 1
ATOM 876 N N . ARG A 1 106 ? 0.409 -2.380 -33.952 1.00 77.44 106 ARG A N 1
ATOM 877 C CA . ARG A 1 106 ? 1.051 -3.547 -34.587 1.00 77.44 106 ARG A CA 1
ATOM 878 C C . ARG A 1 106 ? 2.319 -3.174 -35.356 1.00 77.44 106 ARG A C 1
ATOM 880 O O . ARG A 1 106 ? 3.330 -3.836 -35.177 1.00 77.44 106 ARG A O 1
ATOM 887 N N . TYR A 1 107 ? 2.288 -2.084 -36.124 1.00 83.88 107 TYR A N 1
ATOM 888 C CA . TYR A 1 107 ? 3.449 -1.587 -36.873 1.00 83.88 107 TYR A CA 1
ATOM 889 C C . TYR A 1 107 ? 4.683 -1.344 -35.984 1.00 83.88 107 TYR A C 1
ATOM 891 O O . TYR A 1 107 ? 5.745 -1.895 -36.244 1.00 83.88 107 TYR A O 1
ATOM 899 N N . LEU A 1 108 ? 4.527 -0.599 -34.882 1.00 82.50 108 LEU A N 1
ATOM 900 C CA . LEU A 1 108 ? 5.624 -0.318 -33.944 1.00 82.50 108 LEU A CA 1
ATOM 901 C C . LEU A 1 108 ? 6.153 -1.593 -33.276 1.00 82.50 108 LEU A C 1
ATOM 903 O O . LEU A 1 108 ? 7.338 -1.710 -32.988 1.00 82.50 108 LEU A O 1
ATOM 907 N N . MET A 1 109 ? 5.274 -2.560 -33.024 1.00 82.94 109 MET A N 1
ATOM 908 C CA . MET A 1 109 ? 5.655 -3.839 -32.435 1.00 82.94 109 MET A CA 1
ATOM 909 C C . MET A 1 109 ? 6.462 -4.700 -33.421 1.00 82.94 109 MET A C 1
ATOM 911 O O . MET A 1 109 ? 7.456 -5.294 -33.010 1.00 82.94 109 MET A O 1
ATOM 915 N N . TYR A 1 110 ? 6.114 -4.691 -34.712 1.00 86.62 110 TYR A N 1
ATOM 916 C CA . TYR A 1 110 ? 6.927 -5.318 -35.759 1.00 86.62 110 TYR A CA 1
ATOM 917 C C . TYR A 1 110 ? 8.303 -4.661 -35.899 1.00 86.62 110 TYR A C 1
ATOM 919 O O . TYR A 1 110 ? 9.294 -5.384 -35.909 1.00 86.62 110 TYR A O 1
ATOM 927 N N . GLN A 1 111 ? 8.381 -3.324 -35.899 1.00 90.06 111 GLN A N 1
ATOM 928 C CA . GLN A 1 111 ? 9.668 -2.613 -35.935 1.00 90.06 111 GLN A CA 1
ATOM 929 C C . GLN A 1 111 ? 10.578 -3.006 -34.760 1.00 90.06 111 GLN A C 1
ATOM 931 O O . GLN A 1 111 ? 11.747 -3.311 -34.958 1.00 90.06 111 GLN A O 1
ATOM 936 N N . ILE A 1 112 ? 10.037 -3.082 -33.538 1.00 90.19 112 ILE A N 1
ATOM 937 C CA . ILE A 1 112 ? 10.809 -3.500 -32.354 1.00 90.19 112 ILE A CA 1
ATOM 938 C C . ILE A 1 112 ? 11.304 -4.950 -32.480 1.00 90.19 112 ILE A C 1
ATOM 940 O O . ILE A 1 112 ? 12.413 -5.269 -32.047 1.00 90.19 112 ILE A O 1
ATOM 944 N N . ILE A 1 113 ? 10.488 -5.852 -33.038 1.00 90.06 113 ILE A N 1
ATOM 945 C CA . ILE A 1 113 ? 10.898 -7.245 -33.272 1.00 90.06 113 ILE A CA 1
ATOM 946 C C . ILE A 1 113 ? 12.042 -7.294 -34.286 1.00 90.06 113 ILE A C 1
ATOM 948 O O . ILE A 1 113 ? 13.011 -8.016 -34.060 1.00 90.06 113 ILE A O 1
ATOM 952 N N . GLU A 1 114 ? 11.941 -6.525 -35.365 1.00 94.44 114 GLU A N 1
ATOM 953 C CA . GLU A 1 114 ? 12.950 -6.452 -36.418 1.00 94.44 114 GLU A CA 1
ATOM 954 C C . GLU A 1 114 ? 14.276 -5.884 -35.896 1.00 94.44 114 GLU A C 1
ATOM 956 O O . GLU A 1 114 ? 15.313 -6.532 -36.038 1.00 94.44 114 GLU A O 1
ATOM 961 N N . GLU A 1 115 ? 14.248 -4.756 -35.179 1.00 94.44 115 GLU A N 1
ATOM 962 C CA . GLU A 1 115 ? 15.441 -4.174 -34.548 1.00 94.44 115 GLU A CA 1
ATOM 963 C C . GLU A 1 115 ? 16.102 -5.148 -33.568 1.00 94.44 115 GLU A C 1
ATOM 965 O O . GLU A 1 115 ? 17.325 -5.304 -33.556 1.00 94.44 115 GLU A O 1
ATOM 970 N N . ARG A 1 116 ? 15.306 -5.870 -32.768 1.00 95.69 116 ARG A N 1
ATOM 971 C CA . ARG A 1 116 ? 15.836 -6.893 -31.859 1.00 95.69 116 ARG A CA 1
ATOM 972 C C . ARG A 1 116 ? 16.530 -8.022 -32.621 1.00 95.69 116 ARG A C 1
ATOM 974 O O . ARG A 1 116 ? 17.577 -8.484 -32.172 1.00 95.69 116 ARG A O 1
ATOM 981 N N . GLN A 1 117 ? 15.959 -8.488 -33.732 1.00 96.44 117 GLN A N 1
ATOM 982 C CA . GLN A 1 117 ? 16.579 -9.527 -34.560 1.00 96.44 117 GLN A CA 1
ATOM 983 C C . GLN A 1 117 ? 17.884 -9.029 -35.181 1.00 96.44 117 GLN A C 1
ATOM 985 O O . GLN A 1 117 ? 18.888 -9.735 -35.113 1.00 96.44 117 GLN A O 1
ATOM 990 N N . ALA A 1 118 ? 17.900 -7.798 -35.692 1.00 96.44 118 ALA A N 1
ATOM 991 C CA . ALA A 1 118 ? 19.101 -7.175 -36.237 1.00 96.44 118 ALA A CA 1
ATOM 992 C C . ALA A 1 118 ? 20.218 -7.066 -35.184 1.00 96.44 118 ALA A C 1
ATOM 994 O O . ALA A 1 118 ? 21.358 -7.441 -35.454 1.00 96.44 118 ALA A O 1
ATOM 995 N N . LEU A 1 119 ? 19.892 -6.643 -33.956 1.00 96.44 119 LEU A N 1
ATOM 996 C CA . LEU A 1 119 ? 20.851 -6.587 -32.846 1.00 96.44 119 LEU A CA 1
ATOM 997 C C . LEU A 1 119 ? 21.399 -7.971 -32.475 1.00 96.44 119 LEU A C 1
ATOM 999 O O . LEU A 1 119 ? 22.601 -8.117 -32.265 1.00 96.44 119 LEU A O 1
ATOM 1003 N N . ILE A 1 120 ? 20.545 -8.997 -32.412 1.00 96.81 120 ILE A N 1
ATOM 1004 C CA . ILE A 1 120 ? 20.979 -10.373 -32.121 1.00 96.81 120 ILE A CA 1
ATOM 1005 C C . ILE A 1 120 ? 21.919 -10.882 -33.216 1.00 96.81 120 ILE A C 1
ATOM 1007 O O . ILE A 1 120 ? 22.961 -11.461 -32.912 1.00 96.81 120 ILE A O 1
ATOM 1011 N N . GLN A 1 121 ? 21.578 -10.652 -34.484 1.00 96.88 121 GLN A N 1
ATOM 1012 C CA . GLN A 1 121 ? 22.418 -11.048 -35.612 1.00 96.88 121 GLN A CA 1
ATOM 1013 C C . GLN A 1 121 ? 23.765 -10.328 -35.595 1.00 96.88 121 GLN A C 1
ATOM 1015 O O . GLN A 1 121 ? 24.796 -10.968 -35.786 1.00 96.88 121 GLN A O 1
ATOM 1020 N N . PHE A 1 122 ? 23.770 -9.026 -35.307 1.00 96.50 122 PHE A N 1
ATOM 1021 C CA . PHE A 1 122 ? 24.993 -8.243 -35.160 1.00 96.50 122 PHE A CA 1
ATOM 1022 C C . PHE A 1 122 ? 25.904 -8.810 -34.062 1.00 96.50 122 PHE A C 1
ATOM 1024 O O . PHE A 1 122 ? 27.086 -9.046 -34.306 1.00 96.50 122 PHE A O 1
ATOM 1031 N N . ILE A 1 123 ? 25.346 -9.100 -32.881 1.00 96.44 123 ILE A N 1
ATOM 1032 C CA . ILE A 1 123 ? 26.097 -9.676 -31.756 1.00 96.44 123 ILE A CA 1
ATOM 1033 C C . ILE A 1 123 ? 26.654 -11.059 -32.113 1.00 96.44 123 ILE A C 1
ATOM 1035 O O . ILE A 1 123 ? 27.819 -11.337 -31.836 1.00 96.44 123 ILE A O 1
ATOM 1039 N N . ASN A 1 124 ? 25.853 -11.921 -32.747 1.00 95.69 124 ASN A N 1
ATOM 1040 C CA . ASN A 1 124 ? 26.303 -13.253 -33.156 1.00 95.69 124 ASN A CA 1
ATOM 1041 C C . ASN A 1 124 ? 27.430 -13.177 -34.188 1.00 95.69 124 ASN A C 1
ATOM 1043 O O . ASN A 1 124 ? 28.428 -13.875 -34.051 1.00 95.69 124 ASN A O 1
ATOM 1047 N N . LYS A 1 125 ? 27.316 -12.283 -35.174 1.00 96.00 125 LYS A N 1
ATOM 1048 C CA . LYS A 1 125 ? 28.355 -12.094 -36.186 1.00 96.00 125 LYS A CA 1
ATOM 1049 C C . LYS A 1 125 ? 29.668 -11.608 -35.568 1.00 96.00 125 LYS A C 1
ATOM 1051 O O . LYS A 1 125 ? 30.716 -12.169 -35.864 1.00 96.00 125 LYS A O 1
ATOM 1056 N N . ALA A 1 126 ? 29.604 -10.616 -34.679 1.00 95.06 126 ALA A N 1
ATOM 1057 C CA . ALA A 1 126 ? 30.781 -10.117 -33.970 1.00 95.06 126 ALA A CA 1
ATOM 1058 C C . ALA A 1 126 ? 31.446 -11.214 -33.118 1.00 95.06 126 ALA A C 1
ATOM 1060 O O . ALA A 1 126 ? 32.670 -11.319 -33.078 1.00 95.06 126 ALA A O 1
ATOM 1061 N N . LYS A 1 127 ? 30.642 -12.071 -32.475 1.00 93.88 127 LYS A N 1
ATOM 1062 C CA . LYS A 1 127 ? 31.133 -13.241 -31.740 1.00 93.88 127 LYS A CA 1
ATOM 1063 C C . LYS A 1 127 ? 31.843 -14.238 -32.663 1.00 93.88 127 LYS A C 1
ATOM 1065 O O . LYS A 1 127 ? 32.927 -14.700 -32.321 1.00 93.88 127 LYS A O 1
ATOM 1070 N N . ASP A 1 128 ? 31.252 -14.571 -33.807 1.00 95.12 128 ASP A N 1
ATOM 1071 C CA . ASP A 1 128 ? 31.832 -15.530 -34.752 1.00 95.12 128 ASP A CA 1
ATOM 1072 C C . ASP A 1 128 ? 33.144 -15.011 -35.360 1.00 95.12 128 ASP A C 1
ATOM 1074 O O . ASP A 1 128 ? 34.086 -15.779 -35.548 1.00 95.12 128 ASP A O 1
ATOM 1078 N N . GLU A 1 129 ? 33.230 -13.709 -35.645 1.00 93.69 129 GLU A N 1
ATOM 1079 C CA . GLU A 1 129 ? 34.464 -13.055 -36.096 1.00 93.69 129 GLU A CA 1
ATOM 1080 C C . GLU A 1 129 ? 35.554 -13.097 -35.018 1.00 93.69 129 GLU A C 1
ATOM 1082 O O . GLU A 1 129 ? 36.689 -13.457 -35.322 1.00 93.69 129 GLU A O 1
ATOM 1087 N N . TYR A 1 130 ? 35.211 -12.821 -33.757 1.00 93.31 130 TYR A N 1
ATOM 1088 C CA . TYR A 1 130 ? 36.149 -12.927 -32.637 1.00 93.31 130 TYR A CA 1
ATOM 1089 C C . TYR A 1 130 ? 36.690 -14.356 -32.465 1.00 93.31 130 TYR A C 1
ATOM 1091 O O . TYR A 1 130 ? 37.901 -14.554 -32.413 1.00 93.31 130 TYR A O 1
ATOM 1099 N N . ILE A 1 131 ? 35.809 -15.363 -32.475 1.00 93.31 131 ILE A N 1
ATOM 1100 C CA . ILE A 1 131 ? 36.195 -16.780 -32.355 1.00 93.31 131 ILE A CA 1
ATOM 1101 C C . ILE A 1 131 ? 37.087 -17.224 -33.524 1.00 93.31 131 ILE A C 1
ATOM 1103 O O . ILE A 1 131 ? 37.973 -18.057 -33.344 1.00 93.31 131 ILE A O 1
ATOM 1107 N N . LYS A 1 132 ? 36.875 -16.694 -34.733 1.00 90.19 132 LYS A N 1
ATOM 1108 C CA . LYS A 1 132 ? 37.752 -16.976 -35.880 1.00 90.19 132 LYS A CA 1
ATOM 1109 C C . LYS A 1 132 ? 39.141 -16.372 -35.720 1.00 90.19 132 LYS A C 1
ATOM 1111 O O . LYS A 1 132 ? 40.092 -17.002 -36.155 1.00 90.19 132 LYS A O 1
ATOM 1116 N N . ILE A 1 133 ? 39.254 -15.183 -35.129 1.00 88.44 133 ILE A N 1
ATOM 1117 C CA . ILE A 1 133 ? 40.549 -14.542 -34.859 1.00 88.44 133 ILE A CA 1
ATOM 1118 C C . ILE A 1 133 ? 41.311 -15.296 -33.761 1.00 88.44 133 ILE A C 1
ATOM 1120 O O . ILE A 1 133 ? 42.523 -15.408 -33.851 1.00 88.44 133 ILE A O 1
ATOM 1124 N N . GLU A 1 134 ? 40.618 -15.823 -32.749 1.00 77.75 134 GLU A N 1
ATOM 1125 C CA . GLU A 1 134 ? 41.234 -16.551 -31.627 1.00 77.75 134 GLU A CA 1
ATOM 1126 C C . GLU A 1 134 ? 41.648 -17.997 -31.976 1.00 77.75 134 GLU A C 1
ATOM 1128 O O . GLU A 1 134 ? 42.557 -18.543 -31.359 1.00 77.75 134 GLU A O 1
ATOM 1133 N N . ASN A 1 135 ? 40.995 -18.622 -32.965 1.00 62.81 135 ASN A N 1
ATOM 1134 C CA . ASN A 1 135 ? 41.314 -19.978 -33.445 1.00 62.81 135 ASN A CA 1
ATOM 1135 C C . ASN A 1 135 ? 42.361 -20.022 -34.583 1.00 62.81 135 ASN A C 1
ATOM 1137 O O . ASN A 1 135 ? 42.589 -21.097 -35.146 1.00 62.81 135 ASN A O 1
ATOM 1141 N N . ILE A 1 136 ? 42.949 -18.879 -34.951 1.00 52.53 136 ILE A N 1
ATOM 1142 C CA . ILE A 1 136 ? 44.115 -18.759 -35.847 1.00 52.53 136 ILE A CA 1
ATOM 1143 C C . ILE A 1 136 ? 45.342 -18.486 -34.979 1.00 52.53 136 ILE A C 1
ATOM 1145 O O . ILE A 1 136 ? 46.382 -19.133 -35.232 1.00 52.53 136 ILE A O 1
#